Protein AF-A0A444ZNT2-F1 (afdb_monomer_lite)

Radius of gyration: 18.93 Å; chains: 1; bounding box: 44×25×57 Å

pLDDT: mean 77.99, std 13.59, range [50.25, 96.44]

Foldseek 3Di:
DPDDDPCDPVNDDDDPVVVVLVVQLVVCVVVVDQNLRSCCVSVNPDDPPDDQRVNDDDDPVNSVVVVVVVVVVVVVVVVVVVVVVVVVVVVVD

Organism: Arachis hypogaea (NCBI:txid3818)

Structure (mmCIF, N/CA/C/O backbone):
data_AF-A0A444ZNT2-F1
#
_entry.id   AF-A0A444ZNT2-F1
#
loop_
_atom_site.group_PDB
_atom_site.id
_atom_site.type_symbol
_atom_site.label_atom_id
_atom_site.label_alt_id
_atom_site.label_comp_id
_atom_site.label_asym_id
_atom_site.label_entity_id
_atom_site.label_seq_id
_atom_site.pdbx_PDB_ins_code
_atom_site.Cartn_x
_atom_site.Cartn_y
_atom_site.Cartn_z
_atom_site.occupancy
_atom_site.B_iso_or_equiv
_atom_site.auth_seq_id
_atom_site.auth_comp_id
_atom_site.auth_asym_id
_atom_site.auth_atom_id
_atom_site.pdbx_PDB_model_num
ATOM 1 N N . MET A 1 1 ? -2.887 -1.471 -3.132 1.00 52.34 1 MET A N 1
ATOM 2 C CA . MET A 1 1 ? -4.028 -1.162 -2.242 1.00 52.34 1 MET A CA 1
ATOM 3 C C . MET A 1 1 ? -4.202 -2.312 -1.260 1.00 52.34 1 MET A C 1
ATOM 5 O O . MET A 1 1 ? -4.484 -3.421 -1.697 1.00 52.34 1 MET A O 1
ATOM 9 N N . PHE A 1 2 ? -3.935 -2.060 0.024 1.00 53.91 2 PHE A N 1
ATOM 10 C CA . PHE A 1 2 ? -3.804 -3.086 1.069 1.00 53.91 2 PHE A CA 1
ATOM 11 C C . PHE A 1 2 ? -5.104 -3.338 1.843 1.00 53.91 2 PHE A C 1
ATOM 13 O O . PHE A 1 2 ? -5.480 -4.478 2.125 1.00 53.91 2 PHE A O 1
ATOM 20 N N . ILE A 1 3 ? -5.832 -2.258 2.131 1.00 58.88 3 ILE A N 1
ATOM 21 C CA . ILE A 1 3 ? -7.185 -2.315 2.670 1.00 58.88 3 ILE A CA 1
ATOM 22 C C . ILE A 1 3 ? -8.154 -2.300 1.492 1.00 58.88 3 ILE A C 1
ATOM 24 O O . ILE A 1 3 ? -8.157 -1.373 0.687 1.00 58.88 3 ILE A O 1
ATOM 28 N N . ALA A 1 4 ? -8.968 -3.341 1.378 1.00 57.16 4 ALA A N 1
ATOM 29 C CA . ALA A 1 4 ? -10.081 -3.405 0.449 1.00 57.16 4 ALA A CA 1
ATOM 30 C C . ALA A 1 4 ? -11.330 -3.744 1.257 1.00 57.16 4 ALA A C 1
ATOM 32 O O . ALA A 1 4 ? -11.484 -4.820 1.841 1.00 57.16 4 ALA A O 1
ATOM 33 N N . THR A 1 5 ? -12.242 -2.790 1.309 1.00 60.62 5 THR A N 1
ATOM 34 C CA . THR A 1 5 ? -13.573 -3.004 1.849 1.00 60.62 5 THR A CA 1
ATOM 35 C C . THR A 1 5 ? -14.295 -3.971 0.922 1.00 60.62 5 THR A C 1
ATOM 37 O O . THR A 1 5 ? -14.447 -3.737 -0.279 1.00 60.62 5 THR A O 1
ATOM 40 N N . ARG A 1 6 ? -14.709 -5.122 1.459 1.00 57.22 6 ARG A N 1
ATOM 41 C CA . ARG A 1 6 ? -15.434 -6.119 0.675 1.00 57.22 6 ARG A CA 1
ATOM 42 C C . ARG A 1 6 ? -16.800 -5.530 0.329 1.00 57.22 6 ARG A C 1
ATOM 44 O O . ARG A 1 6 ? -17.667 -5.455 1.196 1.00 57.22 6 ARG A O 1
ATOM 51 N N . ALA A 1 7 ? -16.995 -5.120 -0.923 1.00 57.81 7 ALA A N 1
ATOM 52 C CA . ALA A 1 7 ? -18.288 -4.637 -1.388 1.00 57.81 7 ALA A CA 1
ATOM 53 C C . ALA A 1 7 ? -19.325 -5.758 -1.218 1.00 57.81 7 ALA A C 1
ATOM 55 O O . ALA A 1 7 ? -19.280 -6.804 -1.872 1.00 57.81 7 ALA A O 1
ATOM 56 N N . SER A 1 8 ? -20.232 -5.575 -0.263 1.00 59.81 8 SER A N 1
ATOM 57 C CA . SER A 1 8 ? -21.319 -6.508 0.001 1.00 59.81 8 SER A CA 1
ATOM 58 C C . SER A 1 8 ? -22.189 -6.646 -1.251 1.00 59.81 8 SER A C 1
ATOM 60 O O . SER A 1 8 ? -22.723 -5.657 -1.752 1.00 59.81 8 SER A O 1
ATOM 62 N N . ARG A 1 9 ? -22.426 -7.885 -1.713 1.00 63.16 9 ARG A N 1
ATOM 63 C CA . ARG A 1 9 ? -23.395 -8.183 -2.793 1.00 63.16 9 ARG A CA 1
ATOM 64 C C . ARG A 1 9 ? -24.804 -7.642 -2.493 1.00 63.16 9 ARG A C 1
ATOM 66 O O . ARG A 1 9 ? -25.596 -7.488 -3.412 1.00 63.16 9 ARG A O 1
ATOM 73 N N . LYS A 1 10 ? -25.112 -7.361 -1.219 1.00 68.94 10 LYS A N 1
ATOM 74 C CA . LYS A 1 10 ? -26.394 -6.819 -0.746 1.00 68.94 10 LYS A CA 1
ATOM 75 C C . LYS A 1 10 ? -26.414 -5.288 -0.575 1.00 68.94 10 LYS A C 1
ATOM 77 O O . LYS A 1 10 ? -27.335 -4.806 0.066 1.00 68.94 10 LYS A O 1
ATOM 82 N N . ARG A 1 11 ? -25.440 -4.527 -1.106 1.00 61.25 11 ARG A N 1
ATOM 83 C CA . ARG A 1 11 ? -25.338 -3.056 -0.921 1.00 61.25 11 ARG A CA 1
ATOM 84 C C . ARG A 1 11 ? -25.557 -2.634 0.539 1.00 61.25 11 ARG A C 1
ATOM 86 O O . ARG A 1 11 ? -26.346 -1.743 0.828 1.00 61.25 11 ARG A O 1
ATOM 93 N N . LYS A 1 12 ? -24.904 -3.326 1.475 1.00 69.75 12 LYS A N 1
ATOM 94 C CA . LYS A 1 12 ? -24.813 -2.779 2.830 1.00 69.75 12 LYS A CA 1
ATOM 95 C C . LYS A 1 12 ? -23.754 -1.693 2.789 1.00 69.75 12 LYS A C 1
ATOM 97 O O . LYS A 1 12 ? -22.635 -1.978 2.363 1.00 69.75 12 LYS A O 1
ATOM 102 N N . GLU A 1 13 ? -24.159 -0.490 3.160 1.00 71.44 13 GLU A N 1
ATOM 103 C CA . GLU A 1 13 ? -23.259 0.634 3.363 1.00 71.44 13 GLU A CA 1
ATOM 104 C C . GLU A 1 13 ? -22.200 0.241 4.398 1.00 71.44 13 GLU A C 1
ATOM 106 O O . GLU A 1 13 ? -22.474 -0.531 5.326 1.00 71.44 13 GLU A O 1
ATOM 111 N N . VAL A 1 14 ? -20.964 0.667 4.157 1.00 73.94 14 VAL A N 1
ATOM 112 C CA . VAL A 1 14 ? -19.872 0.483 5.115 1.00 73.94 14 VAL A CA 1
ATOM 113 C C . VAL A 1 14 ? -20.187 1.379 6.310 1.00 73.94 14 VAL A C 1
ATOM 115 O O . VAL A 1 14 ? -20.681 2.484 6.121 1.00 73.94 14 VAL A O 1
ATOM 118 N N . ASP A 1 15 ? -19.964 0.904 7.536 1.00 82.12 15 ASP A N 1
ATOM 119 C CA . ASP A 1 15 ? -20.189 1.767 8.692 1.00 82.12 15 ASP A CA 1
ATOM 120 C C . ASP A 1 15 ? -19.202 2.941 8.678 1.00 82.12 15 ASP A C 1
ATOM 122 O O . ASP A 1 15 ? -18.040 2.782 8.293 1.00 82.12 15 ASP A O 1
ATOM 126 N N . GLU A 1 16 ? -19.663 4.108 9.124 1.00 83.12 16 GLU A N 1
ATOM 127 C CA . GLU A 1 16 ? -18.885 5.350 9.089 1.00 83.12 16 GLU A CA 1
ATOM 128 C C . GLU A 1 16 ? -17.513 5.195 9.754 1.00 83.12 16 GLU A C 1
ATOM 130 O O . GLU A 1 16 ? -16.519 5.668 9.218 1.00 83.12 16 GLU A O 1
ATOM 135 N N . LYS A 1 17 ? -17.415 4.456 10.869 1.00 80.25 17 LYS A N 1
ATOM 136 C CA . LYS A 1 17 ? -16.136 4.260 11.572 1.00 80.25 17 LYS A CA 1
ATOM 137 C C . LYS A 1 17 ? -15.139 3.468 10.733 1.00 80.25 17 LYS A C 1
ATOM 139 O O . LYS A 1 17 ? -13.962 3.819 10.694 1.00 80.25 17 LYS A O 1
ATOM 144 N N . THR A 1 18 ? -15.590 2.408 10.065 1.00 77.88 18 THR A N 1
ATOM 145 C CA . THR A 1 18 ? -14.745 1.654 9.132 1.00 77.88 18 THR A CA 1
ATOM 146 C C . THR A 1 18 ? -14.337 2.520 7.950 1.00 77.88 18 THR A C 1
ATOM 148 O O . THR A 1 18 ? -13.187 2.451 7.523 1.00 77.88 18 THR A O 1
ATOM 151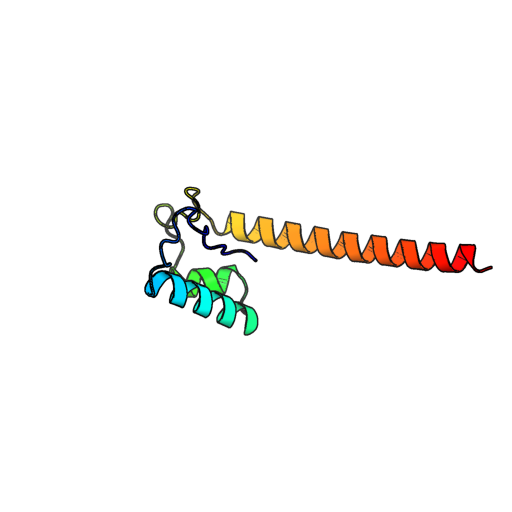 N N . GLN A 1 19 ? -15.246 3.340 7.424 1.00 82.31 19 GLN A N 1
ATOM 152 C CA . GLN A 1 19 ? -14.934 4.224 6.309 1.00 82.31 19 GLN A CA 1
ATOM 153 C C . GLN A 1 19 ? -13.889 5.281 6.694 1.00 82.31 19 GLN A C 1
ATOM 155 O O . GLN A 1 19 ? -12.874 5.390 6.011 1.00 82.31 19 GLN A O 1
ATOM 160 N N . THR A 1 20 ? -14.057 5.953 7.834 1.00 85.75 20 THR A N 1
ATOM 161 C CA . THR A 1 20 ? -13.074 6.909 8.366 1.00 85.75 20 THR A CA 1
ATOM 162 C C . THR A 1 20 ? -11.713 6.255 8.594 1.00 85.75 20 THR A C 1
ATOM 164 O O . THR A 1 20 ? -10.697 6.806 8.190 1.00 85.75 20 THR A O 1
ATOM 167 N N . ALA A 1 21 ? -11.663 5.041 9.151 1.00 83.00 21 ALA A N 1
ATOM 168 C CA . ALA A 1 21 ? -10.394 4.338 9.349 1.00 83.00 21 ALA A CA 1
ATOM 169 C C . ALA A 1 21 ? -9.676 4.007 8.024 1.00 83.00 21 ALA A C 1
ATOM 171 O O . ALA A 1 21 ? -8.447 4.004 7.970 1.00 83.00 21 ALA A O 1
ATOM 172 N N . VAL A 1 22 ? -10.422 3.724 6.948 1.00 82.75 22 VAL A N 1
ATOM 173 C CA . VAL A 1 22 ? -9.847 3.511 5.608 1.00 82.75 22 VAL A CA 1
ATOM 174 C C . VAL A 1 22 ? -9.292 4.816 5.041 1.00 82.75 22 VAL A C 1
ATOM 176 O O . VAL A 1 22 ? -8.186 4.813 4.502 1.00 82.75 22 VAL A O 1
ATOM 179 N N . GLU A 1 23 ? -10.045 5.907 5.157 1.00 86.81 23 GLU A N 1
ATOM 180 C CA . GLU A 1 23 ? -9.642 7.233 4.679 1.00 86.81 23 GLU A CA 1
ATOM 181 C C . GLU A 1 23 ? -8.390 7.729 5.420 1.00 86.81 23 GLU A C 1
ATOM 183 O O . GLU A 1 23 ? -7.404 8.097 4.778 1.00 86.81 23 GLU A O 1
ATOM 188 N N . ASP A 1 24 ? -8.360 7.612 6.750 1.00 88.38 24 ASP A N 1
ATOM 189 C CA . ASP A 1 24 ? -7.202 7.972 7.574 1.00 88.38 24 ASP A CA 1
ATOM 190 C C . ASP A 1 24 ? -5.960 7.146 7.213 1.00 88.38 24 ASP A C 1
ATOM 192 O O . ASP A 1 24 ? -4.851 7.679 7.133 1.00 88.38 24 ASP A O 1
ATOM 196 N N . PHE A 1 25 ? -6.122 5.844 6.952 1.00 84.75 25 PHE A N 1
ATOM 197 C CA . PHE A 1 25 ? -5.011 4.985 6.535 1.00 84.75 25 PHE A CA 1
ATOM 198 C C . PHE A 1 25 ? -4.420 5.422 5.193 1.00 84.75 25 PHE A C 1
ATOM 200 O O . PHE A 1 25 ? -3.201 5.449 5.026 1.00 84.75 25 PHE A O 1
ATOM 207 N N . GLN A 1 26 ? -5.275 5.772 4.231 1.00 84.94 26 GLN A N 1
ATOM 208 C CA . GLN A 1 26 ? -4.836 6.244 2.918 1.00 84.94 26 GLN A CA 1
ATOM 209 C C . GLN A 1 26 ? -4.140 7.601 3.013 1.00 84.94 26 GLN A C 1
ATOM 211 O O . GLN A 1 26 ? -3.103 7.794 2.379 1.00 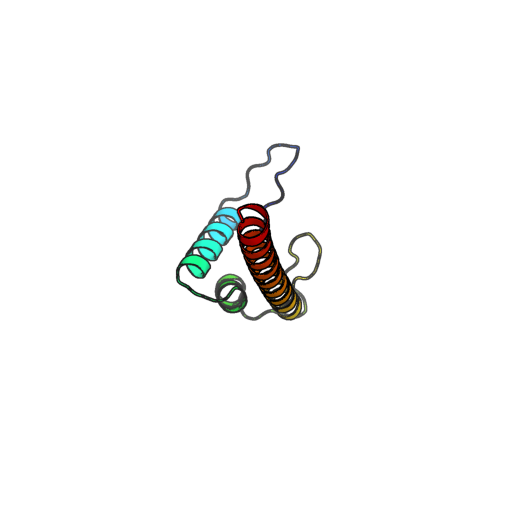84.94 26 GLN A O 1
ATOM 216 N N . HIS A 1 27 ? -4.666 8.518 3.827 1.00 90.00 27 HIS A N 1
ATOM 217 C CA . HIS A 1 27 ? -4.056 9.827 4.045 1.00 90.00 27 HIS A CA 1
ATOM 218 C C . HIS A 1 27 ? -2.654 9.704 4.657 1.00 90.00 27 HIS A C 1
ATOM 220 O O . HIS A 1 27 ? -1.726 10.396 4.245 1.00 90.00 27 HIS A O 1
ATOM 226 N N . ARG A 1 28 ? -2.473 8.790 5.613 1.00 87.38 28 ARG A N 1
ATOM 227 C CA . ARG A 1 28 ? -1.174 8.507 6.237 1.00 87.38 28 ARG A CA 1
ATOM 228 C C . ARG A 1 28 ? -0.148 7.941 5.260 1.00 87.38 28 ARG A C 1
ATOM 230 O O . ARG A 1 28 ? 0.968 8.449 5.200 1.00 87.38 28 ARG A O 1
ATOM 237 N N . GLN A 1 29 ? -0.544 6.977 4.428 1.00 83.19 29 GLN A N 1
ATOM 238 C CA . GLN A 1 29 ? 0.331 6.491 3.355 1.00 83.19 29 GLN A CA 1
ATOM 239 C C . GLN A 1 29 ? 0.703 7.602 2.368 1.00 83.19 29 GLN A C 1
ATOM 241 O O . GLN A 1 29 ? 1.849 7.688 1.935 1.00 83.19 29 GLN A O 1
ATOM 246 N N . ALA A 1 30 ? -0.244 8.482 2.026 1.00 86.00 30 ALA A N 1
ATOM 247 C CA . ALA A 1 30 ? 0.025 9.629 1.161 1.00 86.00 30 ALA A CA 1
ATOM 248 C C . ALA A 1 30 ? 0.991 10.642 1.806 1.00 86.00 30 ALA A C 1
ATOM 250 O O . ALA A 1 30 ? 1.747 11.298 1.093 1.00 86.00 30 ALA A O 1
ATOM 251 N N . ALA A 1 31 ? 1.008 10.737 3.138 1.00 88.88 31 ALA A N 1
ATOM 252 C CA . ALA A 1 31 ? 1.966 11.540 3.897 1.00 88.88 31 ALA A CA 1
ATOM 253 C C . ALA A 1 31 ? 3.369 10.901 3.992 1.00 88.88 31 ALA A C 1
ATOM 255 O O . ALA A 1 31 ? 4.269 11.495 4.583 1.00 88.88 31 ALA A O 1
ATOM 256 N N . GLY A 1 32 ? 3.569 9.721 3.395 1.00 87.69 32 GLY A N 1
ATOM 257 C CA . GLY A 1 32 ? 4.851 9.019 3.351 1.00 87.69 32 GLY A CA 1
ATOM 258 C C . GLY A 1 32 ? 5.096 8.067 4.521 1.00 87.69 32 GLY A C 1
ATOM 259 O O . GLY A 1 32 ? 6.196 7.529 4.624 1.00 87.69 32 GLY A O 1
ATOM 260 N N . GLU A 1 33 ? 4.101 7.839 5.386 1.00 87.00 33 GLU A N 1
ATOM 261 C CA . GLU A 1 33 ? 4.190 6.786 6.401 1.00 87.00 33 GLU A CA 1
ATOM 262 C C . GLU A 1 33 ? 4.235 5.405 5.731 1.00 87.00 33 GLU A C 1
ATOM 264 O O . GLU A 1 33 ? 3.529 5.130 4.753 1.00 87.00 33 GLU A O 1
ATOM 269 N N . THR A 1 34 ? 5.051 4.505 6.279 1.00 85.19 34 THR A N 1
ATOM 270 C CA . THR A 1 34 ? 5.064 3.106 5.844 1.00 85.19 34 THR A CA 1
ATOM 271 C C . THR A 1 34 ? 3.758 2.410 6.227 1.00 85.19 34 THR A C 1
ATOM 273 O O . THR A 1 34 ? 3.095 2.767 7.202 1.00 85.19 34 THR A O 1
ATOM 276 N N . GLU A 1 35 ? 3.395 1.349 5.501 1.00 80.75 35 GLU A N 1
ATOM 277 C CA . GLU A 1 35 ? 2.167 0.589 5.782 1.00 80.75 35 GLU A CA 1
ATOM 278 C C . GLU A 1 35 ? 2.110 0.067 7.229 1.00 80.75 35 GLU A C 1
ATOM 280 O O . GLU A 1 35 ? 1.029 -0.058 7.804 1.00 80.75 35 GLU A O 1
ATOM 285 N N . GLU A 1 36 ? 3.269 -0.217 7.828 1.00 80.12 36 GLU A N 1
ATOM 286 C CA . GLU A 1 36 ? 3.392 -0.666 9.214 1.00 80.12 36 GLU A CA 1
ATOM 287 C C . GLU A 1 36 ? 3.129 0.460 10.214 1.00 80.12 36 GLU A C 1
ATOM 289 O O . GLU A 1 36 ? 2.400 0.247 11.181 1.00 80.12 36 GLU A O 1
ATOM 294 N N . GLU A 1 37 ? 3.689 1.647 9.975 1.00 85.75 37 GLU A N 1
ATOM 295 C CA . GLU A 1 37 ? 3.492 2.830 10.820 1.00 85.75 37 GLU A CA 1
ATOM 296 C C . GLU A 1 37 ? 2.036 3.287 10.787 1.00 85.75 37 GLU A C 1
ATOM 298 O O . GLU A 1 37 ? 1.426 3.476 11.839 1.00 85.75 37 GLU A O 1
ATOM 303 N N . SER A 1 38 ? 1.438 3.360 9.596 1.00 84.62 38 SER A N 1
ATOM 304 C CA . SER A 1 38 ? 0.029 3.727 9.449 1.00 84.62 38 SER A CA 1
ATOM 305 C C . SER A 1 38 ? -0.903 2.702 10.095 1.00 84.62 38 SER A C 1
ATOM 307 O O . SER A 1 38 ? -1.938 3.066 10.657 1.00 84.62 38 SER A O 1
ATOM 309 N N . PHE A 1 39 ? -0.550 1.413 10.044 1.00 79.94 39 PHE A N 1
ATOM 310 C CA . PHE A 1 39 ? -1.331 0.356 10.683 1.00 79.94 39 PHE A CA 1
ATOM 311 C C . PHE A 1 39 ? -1.228 0.434 12.209 1.00 79.94 39 PHE A C 1
ATOM 313 O O . PHE A 1 39 ? -2.247 0.385 12.897 1.00 79.94 39 PHE A O 1
ATOM 320 N N . GLU A 1 40 ? -0.017 0.597 12.742 1.00 82.38 40 GLU A N 1
ATOM 321 C CA . GLU A 1 40 ? 0.224 0.728 14.180 1.00 82.38 40 GLU A CA 1
ATOM 322 C C . GLU A 1 40 ? -0.407 2.009 14.750 1.00 82.38 40 GLU A C 1
ATOM 324 O O . GLU A 1 40 ? -0.936 1.990 15.859 1.00 82.38 40 GLU A O 1
ATOM 329 N N . ALA A 1 41 ? -0.447 3.102 13.986 1.00 84.75 41 ALA A N 1
ATOM 330 C CA . ALA A 1 41 ? -1.105 4.340 14.398 1.00 84.75 41 ALA A CA 1
ATOM 331 C C . ALA A 1 41 ? -2.635 4.205 14.515 1.00 84.75 41 ALA A C 1
ATOM 333 O O . ALA A 1 41 ? -3.232 4.806 15.408 1.00 84.75 41 ALA A O 1
ATOM 334 N N . LEU A 1 42 ? -3.276 3.423 13.638 1.00 81.38 42 LEU A N 1
ATOM 335 C CA . LEU A 1 42 ? -4.735 3.241 13.641 1.00 81.38 42 LEU A CA 1
ATOM 336 C C . LEU A 1 42 ? -5.213 2.149 14.593 1.00 81.38 42 LEU A C 1
ATOM 338 O O . LEU A 1 42 ? -6.229 2.308 15.267 1.00 81.38 42 LEU A O 1
ATOM 342 N N . PHE A 1 43 ? -4.506 1.021 14.627 1.00 75.81 43 PHE A N 1
ATOM 343 C CA . PHE A 1 43 ? -4.924 -0.165 15.375 1.00 75.81 43 PHE A CA 1
ATOM 344 C C . PHE A 1 43 ? -4.126 -0.366 16.671 1.00 75.81 43 PHE A C 1
ATOM 346 O O . PHE A 1 43 ? -4.442 -1.266 17.453 1.00 75.81 43 PHE A O 1
ATOM 353 N N . GLY A 1 44 ? -3.129 0.484 16.927 1.00 79.44 44 GLY A N 1
ATOM 354 C CA . GLY A 1 44 ? -2.169 0.324 18.012 1.00 79.44 44 GLY A CA 1
ATOM 355 C C . GLY A 1 44 ? -1.127 -0.753 17.708 1.00 79.44 44 GLY A C 1
ATOM 356 O O . GLY A 1 44 ? -1.097 -1.350 16.629 1.00 79.44 44 GLY A O 1
ATOM 357 N N . LYS A 1 45 ? -0.282 -1.051 18.704 1.00 73.12 45 LYS A N 1
ATOM 358 C CA . LYS A 1 45 ? 0.630 -2.199 18.632 1.00 73.12 45 LYS A CA 1
ATOM 359 C C . LYS A 1 45 ? -0.152 -3.467 18.339 1.00 73.12 45 LYS A C 1
ATOM 361 O O . LYS A 1 45 ? -1.093 -3.804 19.061 1.00 73.12 45 LYS A O 1
ATOM 366 N N . GLU A 1 46 ? 0.290 -4.188 17.316 1.00 63.09 46 GLU A N 1
ATOM 367 C CA . GLU A 1 46 ? -0.317 -5.447 16.926 1.00 63.09 46 GLU A CA 1
ATOM 368 C C . GLU A 1 46 ? -0.288 -6.440 18.099 1.00 63.09 46 GLU A C 1
ATOM 370 O O . GLU A 1 46 ? 0.759 -6.931 18.520 1.00 63.09 46 GLU A O 1
ATOM 375 N N . GLN A 1 47 ? -1.466 -6.727 18.648 1.00 61.62 47 GLN A N 1
ATOM 376 C CA . GLN A 1 47 ? -1.657 -7.777 19.639 1.00 61.62 47 GLN A CA 1
ATOM 377 C C . GLN A 1 47 ? -1.839 -9.102 18.894 1.00 61.62 47 GLN A C 1
ATOM 379 O O . GLN A 1 47 ? -2.707 -9.188 18.021 1.00 61.62 47 GLN A O 1
ATOM 384 N N . LEU A 1 48 ? -1.116 -10.154 19.304 1.00 55.66 48 LEU A N 1
ATOM 385 C CA . LEU A 1 48 ? -1.165 -11.522 18.742 1.00 55.66 48 LEU A CA 1
ATOM 386 C C . LEU A 1 48 ? -2.588 -12.100 18.552 1.00 55.66 48 LEU A C 1
ATOM 388 O O . LEU A 1 48 ? -2.761 -13.090 17.845 1.00 55.66 48 LEU A O 1
ATOM 392 N N . GLY A 1 49 ? -3.609 -11.503 19.177 1.00 54.84 49 GLY A N 1
ATOM 393 C CA . GLY A 1 49 ? -4.987 -11.983 19.154 1.00 54.84 49 GLY A CA 1
ATOM 394 C C . GLY A 1 49 ? -6.043 -11.126 18.444 1.00 54.84 49 GLY A C 1
ATOM 395 O O . GLY A 1 49 ? -7.171 -11.610 18.344 1.00 54.84 49 GLY A O 1
ATOM 396 N N . ARG A 1 50 ? -5.803 -9.882 17.994 1.00 58.25 50 ARG A N 1
ATOM 397 C CA . ARG A 1 50 ? -6.939 -8.993 17.629 1.00 58.25 50 ARG A CA 1
ATOM 398 C C . ARG A 1 50 ? -6.679 -7.968 16.516 1.00 58.25 50 ARG A C 1
ATOM 400 O O . ARG A 1 50 ? -6.878 -6.793 16.757 1.00 58.25 50 ARG A O 1
ATOM 407 N N . VAL A 1 51 ? -6.412 -8.404 15.282 1.00 55.00 51 VAL A N 1
ATOM 408 C CA . VAL A 1 51 ? -6.948 -7.740 14.068 1.00 55.00 51 VAL A CA 1
ATOM 409 C C . VAL A 1 51 ? -7.182 -8.806 12.985 1.00 55.00 51 VAL A C 1
ATOM 411 O O . VAL A 1 51 ? -6.249 -9.329 12.378 1.00 55.00 51 VAL A O 1
ATOM 414 N N . ARG A 1 52 ? -8.450 -9.171 12.747 1.00 56.28 52 ARG A N 1
ATOM 415 C CA . ARG A 1 52 ? -8.843 -10.042 11.624 1.00 56.28 52 ARG A CA 1
ATOM 416 C C . ARG A 1 52 ? -9.301 -9.173 10.457 1.00 56.28 52 ARG A C 1
ATOM 418 O O . ARG A 1 52 ? -10.456 -8.760 10.421 1.00 56.28 52 ARG A O 1
ATOM 425 N N . LEU A 1 53 ? -8.429 -8.941 9.484 1.00 60.78 53 LEU A N 1
ATOM 426 C CA . LEU A 1 53 ? -8.810 -8.358 8.196 1.00 60.78 53 LEU A CA 1
ATOM 427 C C . LEU A 1 53 ? -9.116 -9.515 7.230 1.00 60.78 53 LEU A C 1
ATOM 429 O O . LEU A 1 53 ? -8.332 -10.449 7.090 1.00 60.78 53 LEU A O 1
ATOM 433 N N . TYR A 1 54 ? -10.292 -9.504 6.596 1.00 56.56 54 TYR A N 1
ATOM 434 C CA . TYR A 1 54 ? -10.772 -10.581 5.702 1.00 56.56 54 TYR A CA 1
ATOM 435 C C . TYR A 1 54 ? -10.933 -11.975 6.335 1.00 56.56 54 TYR A C 1
ATOM 437 O O . TYR A 1 54 ? -10.953 -12.980 5.625 1.00 56.56 54 TYR A O 1
ATOM 445 N N . GLY A 1 55 ? -11.040 -12.072 7.662 1.00 57.28 55 GLY A N 1
ATOM 446 C CA . GLY A 1 55 ? -11.111 -13.367 8.350 1.00 57.28 55 GLY A CA 1
ATOM 447 C C . GLY A 1 55 ? -9.768 -14.104 8.452 1.00 57.28 55 GLY A C 1
ATOM 448 O O . GLY A 1 55 ? -9.730 -15.198 9.012 1.00 57.28 55 GLY A O 1
ATOM 449 N N . ARG A 1 56 ? -8.665 -13.498 7.988 1.00 58.06 56 ARG A N 1
ATOM 450 C CA . ARG A 1 56 ? -7.290 -13.902 8.309 1.00 58.06 56 ARG A CA 1
ATOM 451 C C . ARG A 1 56 ? -6.689 -12.922 9.314 1.00 58.06 56 ARG A C 1
ATOM 453 O O . ARG A 1 56 ? -6.980 -11.730 9.282 1.00 58.06 56 ARG A O 1
ATOM 460 N N . SER A 1 57 ? -5.865 -13.430 10.225 1.00 59.78 57 SER A N 1
ATOM 461 C CA . SER A 1 57 ? -5.042 -12.566 11.071 1.00 59.78 57 SER A CA 1
ATOM 462 C C . SER A 1 57 ? -3.997 -11.899 10.181 1.00 59.78 57 SER A C 1
ATOM 464 O O . SER A 1 57 ? -3.186 -12.589 9.560 1.00 59.78 5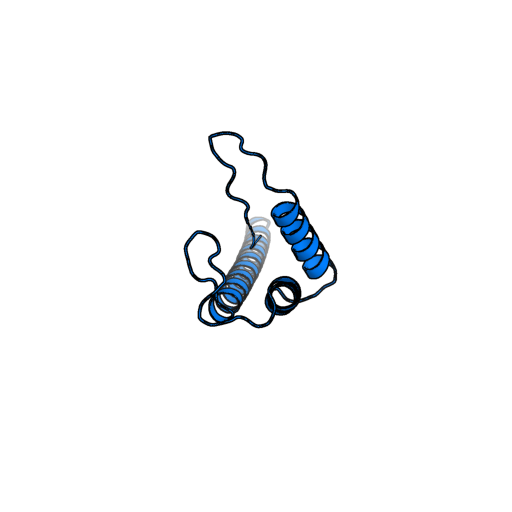7 SER A O 1
ATOM 466 N N . MET A 1 58 ? -4.062 -10.576 10.065 1.00 65.19 58 MET A N 1
ATOM 467 C CA . MET A 1 58 ? -3.035 -9.808 9.370 1.00 65.19 58 MET A CA 1
ATOM 468 C C . MET A 1 58 ? -1.982 -9.419 10.387 1.00 65.19 58 MET A C 1
ATOM 470 O O . MET A 1 58 ? -2.313 -8.803 11.394 1.00 65.19 58 MET A O 1
ATOM 474 N N . THR A 1 59 ? -0.745 -9.821 10.112 1.00 68.19 59 THR A N 1
ATOM 475 C CA . THR A 1 59 ? 0.403 -9.559 10.968 1.00 68.19 59 THR A CA 1
ATOM 476 C C . THR A 1 59 ? 1.370 -8.602 10.292 1.00 68.19 59 THR A C 1
ATOM 478 O O . THR A 1 59 ? 1.400 -8.509 9.062 1.00 68.19 59 THR A O 1
ATOM 481 N N . LYS A 1 60 ? 2.231 -7.947 11.066 1.00 71.19 60 LYS A N 1
ATOM 482 C CA . LYS A 1 60 ? 3.332 -7.106 10.583 1.00 71.19 60 LYS A CA 1
ATOM 483 C C . LYS A 1 60 ? 4.204 -7.851 9.579 1.00 71.19 60 LYS A C 1
ATOM 485 O O . LYS A 1 60 ? 4.576 -7.330 8.540 1.00 71.19 60 LYS A O 1
ATOM 490 N N . THR A 1 61 ? 4.433 -9.140 9.814 1.00 74.75 61 THR A N 1
ATOM 491 C CA . THR A 1 61 ? 5.144 -10.003 8.862 1.00 74.75 61 THR A CA 1
ATOM 492 C C . THR A 1 61 ? 4.402 -10.197 7.538 1.00 74.75 61 THR A C 1
ATOM 494 O O . THR A 1 61 ? 5.053 -10.326 6.505 1.00 74.75 61 THR A O 1
ATOM 497 N N . ASN A 1 62 ? 3.065 -10.201 7.531 1.00 76.62 62 ASN A N 1
ATOM 498 C CA . ASN A 1 62 ? 2.295 -10.200 6.287 1.00 76.62 62 ASN A CA 1
ATOM 499 C C . ASN A 1 62 ? 2.435 -8.854 5.561 1.00 76.62 62 ASN A C 1
ATOM 501 O O . ASN A 1 62 ? 2.603 -8.870 4.345 1.00 76.62 62 ASN A O 1
ATOM 505 N N . LEU A 1 63 ? 2.433 -7.725 6.285 1.00 76.81 63 LEU A N 1
ATOM 506 C CA . LEU A 1 63 ? 2.683 -6.391 5.713 1.00 76.81 63 LEU A CA 1
ATOM 507 C C . LEU A 1 63 ? 4.025 -6.353 4.966 1.00 76.81 63 LEU A C 1
ATOM 509 O O . LEU A 1 63 ? 4.044 -6.091 3.765 1.00 76.81 63 LEU A O 1
ATOM 513 N N . LYS A 1 64 ? 5.120 -6.773 5.613 1.00 81.94 64 LYS A N 1
ATOM 514 C CA . LYS A 1 64 ? 6.451 -6.838 4.974 1.00 81.94 64 LYS A CA 1
ATOM 515 C C . LYS A 1 64 ? 6.482 -7.671 3.702 1.00 81.94 6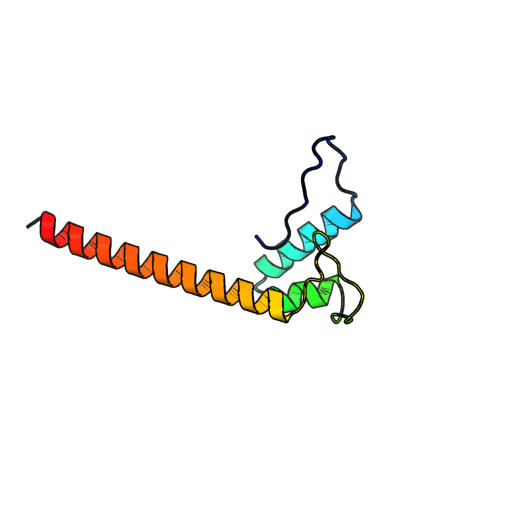4 LYS A C 1
ATOM 517 O O . LYS A 1 64 ? 6.994 -7.218 2.687 1.00 81.94 64 LYS A O 1
ATOM 522 N N . LYS A 1 65 ? 5.905 -8.876 3.740 1.00 85.50 65 LYS A N 1
ATOM 523 C CA . LYS A 1 65 ? 5.876 -9.769 2.570 1.00 85.50 65 LYS A CA 1
ATOM 524 C C . LYS A 1 65 ? 5.173 -9.126 1.384 1.00 85.50 65 LYS A C 1
ATOM 526 O O . LYS A 1 65 ? 5.567 -9.326 0.242 1.00 85.50 65 LYS A O 1
ATOM 531 N N . HIS A 1 66 ? 4.104 -8.382 1.636 1.00 83.25 66 HIS A N 1
ATOM 532 C CA . HIS A 1 66 ? 3.385 -7.702 0.573 1.00 83.25 66 HIS A CA 1
ATOM 533 C C . HIS A 1 66 ? 4.163 -6.508 0.005 1.00 83.25 66 HIS A C 1
ATOM 535 O O . HIS A 1 66 ? 4.137 -6.328 -1.214 1.00 83.25 66 HIS A O 1
ATOM 541 N N . ALA A 1 67 ? 4.865 -5.743 0.847 1.00 84.94 67 ALA A N 1
ATOM 542 C CA . ALA A 1 67 ? 5.776 -4.692 0.395 1.00 84.94 67 ALA A CA 1
ATOM 543 C C . ALA A 1 67 ? 6.884 -5.273 -0.502 1.00 84.94 67 ALA A C 1
ATOM 545 O O . ALA A 1 67 ? 7.035 -4.843 -1.643 1.00 84.94 67 ALA A O 1
ATOM 546 N N . GLU A 1 68 ? 7.539 -6.347 -0.056 1.00 90.06 68 GLU A N 1
ATOM 547 C CA . GLU A 1 68 ? 8.576 -7.061 -0.814 1.00 90.06 68 GLU A CA 1
ATOM 548 C C . GLU A 1 68 ? 8.047 -7.591 -2.162 1.00 90.06 68 GLU A C 1
ATOM 550 O O . GLU A 1 68 ? 8.657 -7.397 -3.211 1.00 90.06 68 GLU A O 1
ATOM 555 N N . ILE A 1 69 ? 6.847 -8.188 -2.184 1.00 90.69 69 ILE A N 1
ATOM 556 C CA . ILE A 1 69 ? 6.201 -8.626 -3.433 1.00 90.69 69 ILE A CA 1
ATOM 557 C C . ILE A 1 69 ? 5.965 -7.449 -4.392 1.00 90.69 69 ILE A C 1
ATOM 559 O O . ILE A 1 69 ? 6.058 -7.624 -5.610 1.00 90.69 69 ILE A O 1
ATOM 563 N N . ASN A 1 70 ? 5.610 -6.268 -3.883 1.00 89.19 70 ASN A N 1
ATOM 564 C CA . ASN A 1 70 ? 5.392 -5.091 -4.722 1.00 89.19 70 ASN A CA 1
ATOM 565 C C . ASN A 1 70 ? 6.705 -4.547 -5.290 1.00 89.19 70 ASN A C 1
ATOM 567 O O . ASN A 1 70 ? 6.736 -4.206 -6.471 1.00 89.19 70 ASN A O 1
ATOM 571 N N . GLU A 1 71 ? 7.776 -4.525 -4.500 1.00 93.12 71 GLU A N 1
ATOM 572 C CA . GLU A 1 71 ? 9.117 -4.159 -4.970 1.00 93.12 71 GLU A CA 1
ATOM 573 C C . GLU A 1 71 ? 9.575 -5.087 -6.097 1.00 93.12 71 GLU A C 1
ATOM 575 O O . GLU A 1 71 ? 9.921 -4.614 -7.179 1.00 93.12 71 GLU A O 1
ATOM 580 N N . ILE A 1 72 ? 9.451 -6.406 -5.910 1.00 95.50 72 ILE A N 1
ATOM 581 C CA . ILE A 1 72 ? 9.787 -7.404 -6.938 1.00 95.50 72 ILE A CA 1
ATOM 582 C C . ILE A 1 72 ? 8.976 -7.169 -8.220 1.00 95.50 72 ILE A C 1
ATOM 584 O O . ILE A 1 72 ? 9.511 -7.221 -9.328 1.00 95.50 72 ILE A O 1
ATOM 588 N N . LYS A 1 73 ? 7.674 -6.886 -8.095 1.00 94.50 73 LYS A N 1
ATOM 589 C CA . LYS A 1 73 ? 6.813 -6.596 -9.252 1.00 94.50 73 LYS A CA 1
ATOM 590 C C . LYS A 1 73 ? 7.219 -5.321 -9.981 1.00 94.50 73 LYS A C 1
ATOM 592 O O . LYS A 1 73 ? 7.106 -5.284 -11.205 1.00 94.50 73 LYS A O 1
ATOM 597 N N . ASN A 1 74 ? 7.625 -4.285 -9.255 1.00 93.50 74 ASN A N 1
ATOM 598 C CA . ASN A 1 74 ? 8.056 -3.026 -9.853 1.00 93.50 74 ASN A CA 1
ATOM 599 C C . ASN A 1 74 ? 9.387 -3.205 -10.580 1.00 93.50 74 ASN A C 1
ATOM 601 O O . ASN A 1 74 ? 9.460 -2.873 -11.759 1.00 93.50 74 ASN A O 1
ATOM 605 N N . HIS A 1 75 ? 10.363 -3.855 -9.946 1.00 95.62 75 HIS A N 1
ATOM 606 C CA . HIS A 1 75 ? 11.636 -4.196 -10.579 1.00 95.62 75 HIS A CA 1
ATOM 607 C C . HIS A 1 75 ? 11.430 -4.999 -11.868 1.00 95.62 75 HIS A C 1
ATOM 609 O O . HIS A 1 75 ? 11.946 -4.649 -12.924 1.00 95.62 75 HIS A O 1
ATOM 615 N N . HIS A 1 76 ? 10.590 -6.037 -11.822 1.00 96.44 76 HIS A N 1
ATOM 616 C CA . HIS A 1 76 ? 10.292 -6.834 -13.008 1.00 96.44 76 HIS A CA 1
ATOM 617 C C . HIS A 1 76 ? 9.650 -6.006 -14.134 1.00 96.44 76 HIS A C 1
ATOM 619 O O . HIS A 1 76 ? 9.969 -6.198 -15.306 1.00 96.44 76 HIS A O 1
ATOM 625 N N . LYS A 1 77 ? 8.751 -5.067 -13.807 1.00 95.69 77 LYS A N 1
ATOM 626 C CA . LYS A 1 77 ? 8.168 -4.159 -14.809 1.00 95.69 77 LYS A CA 1
ATOM 627 C C . LYS A 1 77 ? 9.225 -3.264 -15.449 1.00 95.69 77 LYS A C 1
ATOM 629 O O . LYS A 1 77 ? 9.178 -3.072 -16.662 1.00 95.69 77 LYS A O 1
ATOM 634 N N . GLU A 1 78 ? 10.143 -2.724 -14.655 1.00 96.19 78 GLU A N 1
ATOM 635 C CA . GLU A 1 78 ? 11.236 -1.878 -15.139 1.00 96.19 78 GLU A CA 1
ATOM 636 C C . GLU A 1 78 ? 12.172 -2.659 -16.066 1.00 96.19 78 GLU A C 1
ATOM 638 O O . GLU A 1 78 ? 12.447 -2.207 -17.178 1.00 96.19 78 GLU A O 1
ATOM 643 N N . GLU A 1 79 ? 12.573 -3.873 -15.679 1.00 96.06 79 GLU A N 1
ATOM 644 C CA . GLU A 1 79 ? 13.387 -4.756 -16.522 1.00 96.06 79 GLU A CA 1
ATOM 645 C C . GLU A 1 79 ? 12.698 -5.081 -17.850 1.00 96.06 79 GLU A C 1
ATOM 647 O O . GLU A 1 79 ? 13.299 -4.944 -18.916 1.00 96.06 79 GLU A O 1
ATOM 652 N N . VAL A 1 80 ? 11.420 -5.473 -17.810 1.00 95.94 80 VAL A N 1
ATOM 653 C CA . VAL A 1 80 ? 10.642 -5.776 -19.020 1.00 95.94 80 VAL A CA 1
ATOM 654 C C . VAL A 1 80 ? 10.510 -4.542 -19.914 1.00 95.94 80 VAL A C 1
ATOM 656 O O . VAL A 1 80 ? 10.589 -4.668 -21.137 1.00 95.94 80 VAL A O 1
ATOM 659 N N . SER A 1 81 ? 10.334 -3.354 -19.330 1.00 95.75 81 SER A N 1
ATOM 660 C CA . SER A 1 81 ? 10.293 -2.098 -20.082 1.00 95.75 81 SER A CA 1
ATOM 661 C C . SER A 1 81 ? 11.633 -1.810 -20.761 1.00 95.75 81 SER A C 1
ATOM 663 O O . SER A 1 81 ? 11.655 -1.539 -21.959 1.00 95.75 81 SER A O 1
ATOM 665 N N . SER A 1 82 ? 12.747 -1.950 -20.035 1.00 95.25 82 SER A N 1
ATOM 666 C CA . SER A 1 82 ? 14.097 -1.752 -20.580 1.00 95.25 82 SER A CA 1
ATOM 667 C C . SER A 1 82 ? 14.415 -2.738 -21.707 1.00 95.25 82 SER A C 1
ATOM 669 O O . SER A 1 82 ? 14.991 -2.362 -22.728 1.00 95.25 82 SER A O 1
ATOM 671 N N . LEU A 1 83 ? 14.017 -4.004 -21.562 1.00 94.69 83 LEU A N 1
ATOM 672 C CA . LEU A 1 83 ? 14.198 -5.011 -22.608 1.00 94.69 83 LEU A CA 1
ATOM 673 C C . LEU A 1 83 ? 13.362 -4.703 -23.853 1.00 94.69 83 LEU A C 1
ATOM 675 O O . LEU A 1 83 ? 13.870 -4.829 -24.965 1.00 94.69 83 LEU A O 1
ATOM 679 N N . LYS A 1 84 ? 12.107 -4.269 -23.681 1.00 94.19 84 LYS A N 1
ATOM 680 C CA . LYS A 1 84 ? 11.253 -3.843 -24.798 1.00 94.19 84 LYS A CA 1
ATOM 681 C C . LYS A 1 84 ? 11.843 -2.665 -25.561 1.00 94.19 84 LYS A C 1
ATOM 683 O O . LYS A 1 84 ? 11.816 -2.674 -26.785 1.00 94.19 84 LYS A O 1
ATOM 688 N N . GLU A 1 85 ? 12.370 -1.675 -24.850 1.00 93.88 85 GLU A N 1
ATOM 689 C CA . GLU A 1 85 ? 13.010 -0.509 -25.456 1.00 93.88 85 GLU A CA 1
ATOM 690 C C . GLU A 1 85 ? 14.236 -0.923 -26.282 1.00 93.88 85 GLU A C 1
ATOM 692 O O . GLU A 1 85 ? 14.332 -0.583 -27.460 1.00 93.88 85 GLU A O 1
ATOM 697 N N . LYS A 1 86 ? 15.118 -1.758 -25.716 1.00 92.31 86 LYS A N 1
ATOM 698 C CA . LYS A 1 86 ? 16.282 -2.306 -26.435 1.00 92.31 86 LYS A CA 1
ATOM 699 C C . LYS A 1 86 ? 15.885 -3.091 -27.685 1.00 92.31 86 LYS A C 1
ATOM 701 O O . LYS A 1 86 ? 16.516 -2.920 -28.723 1.00 92.31 86 LYS A O 1
ATOM 706 N N . LEU A 1 87 ? 14.849 -3.926 -27.597 1.00 92.44 87 LEU A N 1
ATOM 707 C CA . LEU A 1 87 ? 14.349 -4.687 -28.742 1.00 92.44 87 LEU A CA 1
ATOM 708 C C . LEU A 1 87 ? 13.812 -3.757 -29.840 1.00 92.44 87 LEU A C 1
ATOM 710 O O . LEU A 1 87 ? 14.169 -3.924 -31.001 1.00 92.44 87 LEU A O 1
ATOM 714 N N . GLY A 1 88 ? 13.031 -2.738 -29.471 1.00 89.12 88 GLY A N 1
ATOM 715 C CA . GLY A 1 88 ? 12.515 -1.749 -30.420 1.00 89.12 88 GLY A CA 1
ATOM 716 C C . GLY A 1 88 ? 13.620 -0.964 -31.133 1.00 89.12 88 GLY A C 1
ATOM 717 O O . GLY A 1 88 ? 13.509 -0.696 -32.325 1.00 89.12 88 GLY A O 1
ATOM 718 N N . HIS A 1 89 ? 14.720 -0.649 -30.442 1.00 83.50 89 HIS A N 1
ATOM 719 C CA . HIS A 1 89 ? 15.892 -0.032 -31.071 1.00 83.50 89 HIS A CA 1
ATOM 720 C C . HIS A 1 89 ? 16.601 -0.956 -32.065 1.00 83.50 89 HIS A C 1
ATOM 722 O O . HIS A 1 89 ? 17.118 -0.469 -33.066 1.00 83.50 89 HIS A O 1
ATOM 728 N N . MET A 1 90 ? 16.622 -2.266 -31.808 1.00 85.19 90 MET A N 1
ATOM 729 C CA . MET A 1 90 ? 17.216 -3.245 -32.723 1.00 85.19 90 MET A CA 1
A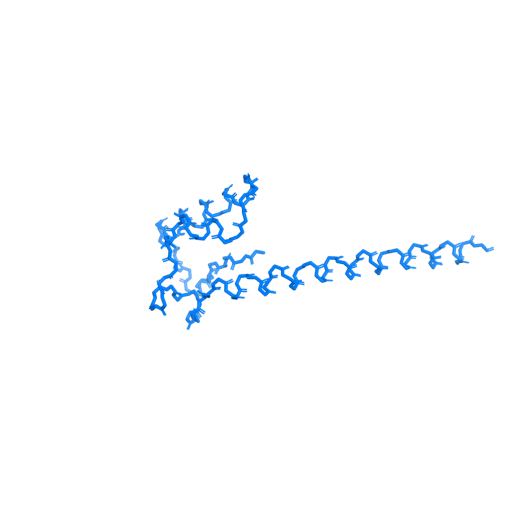TOM 730 C C . MET A 1 90 ? 16.344 -3.514 -33.955 1.00 85.19 90 MET A C 1
ATOM 732 O O . MET A 1 90 ? 16.888 -3.772 -35.019 1.00 85.19 90 MET A O 1
ATOM 736 N N . GLU A 1 91 ? 15.014 -3.463 -33.831 1.00 78.56 91 GLU A N 1
ATOM 737 C CA . GLU A 1 91 ? 14.079 -3.672 -34.952 1.00 78.56 91 GLU A CA 1
ATOM 738 C C . GLU A 1 91 ? 13.935 -2.442 -35.867 1.00 78.56 91 GLU A C 1
ATOM 740 O O . GLU A 1 91 ? 13.467 -2.567 -36.997 1.00 78.56 91 GLU A O 1
ATOM 745 N N . ALA A 1 92 ? 14.318 -1.254 -35.390 1.00 68.31 92 ALA A N 1
ATOM 746 C CA . ALA A 1 92 ? 14.259 -0.000 -36.146 1.00 68.31 92 ALA A CA 1
ATOM 747 C C . ALA A 1 92 ? 15.533 0.308 -36.965 1.00 68.31 92 ALA A C 1
ATOM 749 O O . ALA A 1 92 ? 15.596 1.366 -37.598 1.00 68.31 92 ALA A O 1
ATOM 750 N N . GLN A 1 93 ? 16.535 -0.578 -36.933 1.00 50.25 93 GLN A N 1
ATOM 751 C CA . GLN A 1 93 ? 17.805 -0.485 -37.665 1.00 50.25 93 GLN A CA 1
ATOM 752 C C . GLN A 1 93 ? 17.834 -1.469 -38.840 1.00 50.25 93 GLN A C 1
ATOM 754 O O . GLN A 1 93 ? 18.386 -1.083 -39.896 1.00 50.25 93 GLN A O 1
#

Secondary structure (DSSP, 8-state):
--------TT-PPPPHHHHHHHHHHHHHHHTT--HHHHHHHHH-S--TT--EETTEE--HHHHHHHHHHHHHHHHHHHHHHHHHHHHHHHHT-

Sequence (93 aa):
MFIATRASRKRKEVDEKTQTAVEDFQHRQAAGETEEESFEALFGKEQLGRVRLYGRSMTKTNLKKHAEINEIKNHHKEEVSSLKEKLGHMEAQ

=== Feature glossary ===
Key to the feature types in this record:

— What the protein is —

Primary structure: the covalent order of the twenty standard amino acids along the backbone. Two proteins with the same sequence will (almost always) fold to the same structure; two with 30% identity often share a fold but not the details.

Database cross-references. InterPro integrates a dozen domain/family signature databases into unified entries with residue-range hits. GO terms attach function/process/location labels with evidence codes. CATH codes position the fold in a four-level structural taxonomy. Organism is the NCBI-taxonomy species name.

— Where its atoms are —

The mmCIF block holds the 3D Cartesian coordinates of each backbone atom (N, Cα, C, O) in ångströms. mmCIF is the PDB's canonical archive format — a tagged-loop text representation of the atomic model.

Six rendered views show the 3D structure from the faces of a cube — i.e. along ±x, ±y, ±z. Rendering representation is drawn randomly per protein from cartoon (secondary-structure ribbons), sticks (backbone bonds), or molecular surface; coloring is either N→C rainbow (blue at the N-terminus through red at the C-terminus) or one color per chain.

— Local backbone conformation —

DSSP 8-state secondary structure assigns each residue one of H (α-helix), G (3₁₀-helix), I (π-helix), E (extended β-strand), B (isolated β-bridge), T (hydrogen-bonded turn), S (bend), or '-' (coil). The assignment is computed from backbone hydrogen-bond geometry via the Kabsch–Sander algorithm.

P-SEA three-state annotation labels each residue as helix, strand, or coil based purely on the geometry of the Cα trace. It serves as a fallback when the full backbone (and thus DSSP) is unavailable.

The φ/ψ torsion pair specifies the backbone conformation at each residue. φ rotates about the N–Cα bond, ψ about the Cα–C bond. Steric clashes forbid most of the (φ, ψ) plane — the allowed regions (α-helix basin, β-sheet basin, left-handed helix) are the Ramachandran-allowed regions.

— Global shape and packing —

The geometric summary reports three shape descriptors. Rg (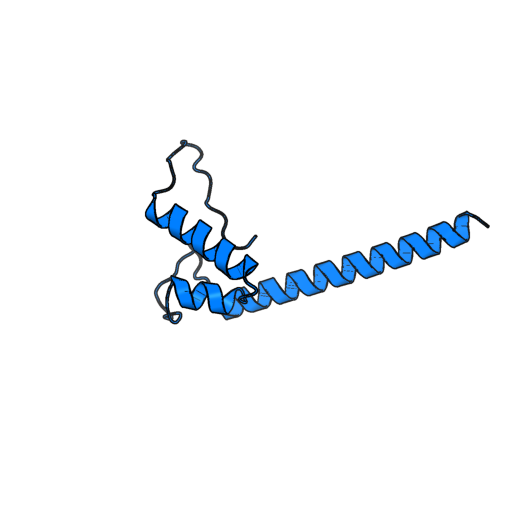radius of gyration) measures how spread out the Cα atoms are about their centre of mass; compact globular proteins have small Rg, elongated or unfolded ones large. Cα contacts (<8 Å, |i−j|>4) count long-range residue pairs in spatial proximity — high for tightly packed folds, near zero for rods or random coil. The bounding-box extents give the protein's footprint along x, y, z in Å.

Accessible surface area quantifies burial. A residue with SASA near zero is packed into the hydrophobic core; one with SASA >100 Å² sits on the surface. Computed here via the Shrake–Rupley numerical algorithm with a 1.4 Å probe.

Plot images: a contact map (which residues are close in 3D, as an N×N binary image), a Ramachandran scatter (backbone torsion angles, revealing secondary-structure composition at a glance), and — for AlphaFold structures — a PAE heatmap (pairwise prediction confidence).

— Structural neighborhood —

The Foldseek 3Di string encodes local tertiary geometry as a 20-letter alphabet — one character per residue — derived from the relative positions of nearby Cα atoms. Unlike the amino-acid sequence, 3Di is a direct function of the 3D structure, so two proteins with the same fold have similar 3Di strings even at low sequence identity.

Nearest PDB neighbors are the top structural matches found by Foldseek when searching this structure against the entire Protein Data Bank. Each hit reports a TM-score (0 to 1; >0.5 almost always implies the same fold) and an E-value. These are *structural* homologs — they may share no detectable sequence similarity.

— Confidence and disorder —

For AlphaFold models, the B-factor field carries pLDDT — the model's own estimate of local accuracy on a 0–100 scale. Regions with pLDDT<50 should be treated as essentially unmodeled; they often correspond to intrinsically disordered segments.

B-factor (Debye–Waller factor) reflects atomic displacement in the crystal lattice. It is an experimental observable (units Å²), not a prediction; low values mean the atom is pinned down, high values mean it moves or is heterogeneous across the crystal.

Predicted aligned error is AlphaFold's pairwise confidence. Unlike pLDDT (per-residue), PAE is per-residue-pair and captures whether two parts of the structure are correctly placed relative to each other. Units are ångströms of expected positional error.